Protein AF-A0A950MYF5-F1 (afdb_monomer)

Radius of gyration: 10.5 Å; Cα contacts (8 Å, |Δi|>4): 84; chains: 1; bounding box: 22×24×26 Å

Foldseek 3Di:
DVVQLVQQPDPNAADQVVCCVVVVDHFDPVLLVVCVVVVQWDQDPVRGIYGDPVNVVVSVVSVVSRRD

pLDDT: mean 80.44, std 8.88, range [60.66, 93.69]

Solvent-accessible surface area (backbone atoms only — not comparable to full-atom values): 3919 Å² total; per-residue (Å²): 110,70,69,59,53,53,27,39,70,36,96,80,23,32,47,65,70,60,44,26,73,73,71,76,46,82,64,56,68,66,58,54,49,51,36,34,75,73,48,30,31,45,72,48,100,87,64,22,41,29,52,30,87,73,21,54,88,43,42,70,58,53,48,54,64,55,70,107

Mean predicted aligned error: 5.41 Å

Nearest PDB structures (foldseek):
  8ip9-assembly1_ra  TM=5.899E-01  e=3.259E-02  Triticum aestivum
  2fxa-assembly3_A  TM=7.638E-01  e=2.392E-01  B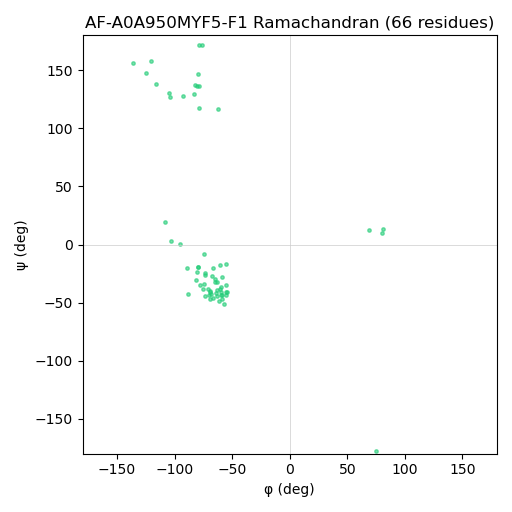acillus subtilis
  6zmt-assembly1_U  TM=6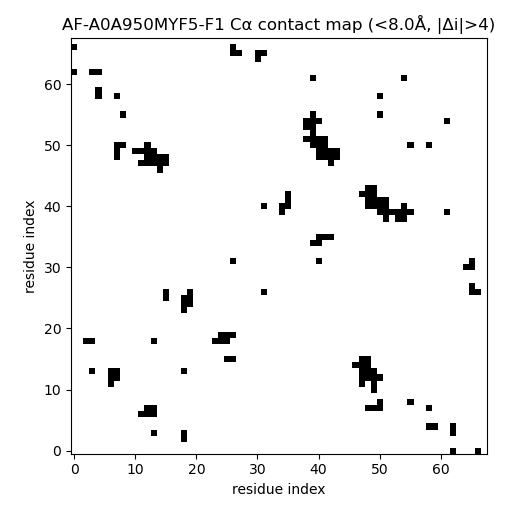.601E-01  e=1.584E-01  Homo sapiens
  7jqc-assembly1_U  TM=6.263E-01  e=3.150E-01  Oryctolagus cuniculus
  5hso-assembly1_C  TM=5.694E-01  e=4.441E-01  Mycobacterium tuberculosis H37Rv

Sequence (68 aa):
DEFLLMGLRLSEGVDPRAFEKVSGRLIDPDRIRSLIEDGFLERDERGRIRVTAMGAPLLDTVVADVAA

Secondary structure (DSSP, 8-state):
-HHHHHHHHSTT-B-HHHHHHHHS-PPPHHHHHHHHHTTSEEE-TTS-EEE-TTTGGGHHHHHHHH--

Structure (mmCIF, N/CA/C/O backbone):
data_AF-A0A950MYF5-F1
#
_entry.id   AF-A0A950MYF5-F1
#
loop_
_atom_site.group_PDB
_atom_site.id
_atom_site.type_symbol
_atom_site.label_atom_id
_atom_site.label_alt_id
_atom_site.label_comp_id
_atom_site.label_asym_id
_atom_site.label_entity_id
_atom_site.label_seq_id
_atom_site.pdbx_PDB_ins_code
_atom_site.Cartn_x
_atom_site.Cartn_y
_atom_site.Cartn_z
_atom_site.occupancy
_atom_site.B_iso_or_equiv
_atom_site.auth_seq_id
_atom_site.auth_comp_id
_atom_site.auth_asym_id
_atom_site.auth_atom_id
_atom_site.pdbx_PDB_model_num
ATOM 1 N N . ASP A 1 1 ? 1.480 5.464 8.480 1.00 60.66 1 ASP A N 1
ATOM 2 C CA . ASP A 1 1 ? 1.476 4.212 9.265 1.00 60.66 1 ASP A CA 1
ATOM 3 C C . ASP A 1 1 ? 2.779 3.444 9.127 1.00 60.66 1 ASP A C 1
ATOM 5 O O . ASP A 1 1 ? 3.081 2.940 8.052 1.00 60.66 1 ASP A O 1
ATOM 9 N N . GLU A 1 2 ? 3.544 3.339 10.214 1.00 65.56 2 GLU A N 1
ATOM 10 C CA . GLU A 1 2 ? 4.813 2.593 10.262 1.00 65.56 2 GLU A CA 1
ATOM 11 C C . GLU A 1 2 ? 4.603 1.089 9.997 1.00 65.56 2 GLU A C 1
ATOM 13 O O . GLU A 1 2 ? 5.403 0.464 9.312 1.00 65.56 2 GLU A O 1
ATOM 18 N N . PHE A 1 3 ? 3.458 0.529 10.410 1.00 64.62 3 PHE A N 1
ATOM 19 C CA . PHE A 1 3 ? 3.073 -0.860 10.127 1.00 64.62 3 PHE A CA 1
ATOM 20 C C . PHE A 1 3 ? 2.859 -1.148 8.632 1.00 64.62 3 PHE A C 1
ATOM 22 O O . PHE A 1 3 ? 3.292 -2.191 8.144 1.00 64.62 3 PHE A O 1
ATOM 29 N N . LEU A 1 4 ? 2.216 -0.231 7.895 1.00 66.44 4 LEU A N 1
ATOM 30 C CA . LEU A 1 4 ? 2.005 -0.383 6.450 1.00 66.44 4 LEU A CA 1
ATOM 31 C C . LEU A 1 4 ? 3.335 -0.245 5.696 1.00 66.44 4 LEU A C 1
ATOM 33 O O . LEU A 1 4 ? 3.642 -1.057 4.828 1.00 66.44 4 LEU A O 1
ATOM 37 N N . LEU A 1 5 ? 4.150 0.739 6.091 1.00 66.50 5 LEU A N 1
ATOM 38 C CA . LEU A 1 5 ? 5.500 0.963 5.568 1.00 66.50 5 LEU A CA 1
ATOM 39 C C . LEU A 1 5 ? 6.406 -0.253 5.777 1.00 66.50 5 LEU A C 1
ATOM 41 O O . LEU A 1 5 ? 7.075 -0.694 4.846 1.00 66.50 5 LEU A O 1
ATOM 45 N N . MET A 1 6 ? 6.411 -0.823 6.983 1.00 72.69 6 MET A N 1
ATOM 46 C CA . MET A 1 6 ? 7.210 -2.007 7.294 1.00 72.69 6 MET A CA 1
ATOM 47 C C . MET A 1 6 ? 6.693 -3.249 6.563 1.00 72.69 6 MET A C 1
ATOM 49 O O . MET A 1 6 ? 7.495 -3.995 6.008 1.00 72.69 6 MET A O 1
ATOM 53 N N . GLY A 1 7 ? 5.375 -3.460 6.508 1.00 68.81 7 GLY A N 1
ATOM 54 C CA . GLY A 1 7 ? 4.783 -4.627 5.854 1.00 68.81 7 GLY A CA 1
ATOM 55 C C . GLY A 1 7 ? 4.934 -4.628 4.329 1.00 68.81 7 GLY A C 1
ATOM 56 O O . GLY A 1 7 ? 5.233 -5.668 3.752 1.00 68.81 7 GLY A O 1
ATOM 57 N N . LEU A 1 8 ? 4.787 -3.474 3.668 1.00 65.88 8 LEU A N 1
ATOM 58 C CA . LEU A 1 8 ? 4.977 -3.356 2.215 1.00 65.88 8 LEU A CA 1
ATOM 59 C C . LEU A 1 8 ? 6.456 -3.418 1.805 1.00 65.88 8 LEU A C 1
ATOM 61 O O . LEU A 1 8 ? 6.762 -3.796 0.676 1.00 65.88 8 LEU A O 1
ATOM 65 N N . ARG A 1 9 ? 7.373 -3.067 2.717 1.00 65.19 9 ARG A N 1
ATOM 66 C CA . ARG A 1 9 ? 8.827 -3.174 2.518 1.00 65.19 9 ARG A CA 1
ATOM 67 C C . ARG A 1 9 ? 9.355 -4.597 2.718 1.00 65.19 9 ARG A C 1
ATOM 69 O O . ARG A 1 9 ? 10.452 -4.909 2.256 1.00 65.19 9 ARG A O 1
ATOM 76 N N . LEU A 1 10 ? 8.599 -5.460 3.398 1.00 61.25 10 LEU A N 1
ATOM 77 C CA . LEU A 1 10 ? 8.895 -6.886 3.486 1.00 61.25 10 LEU A CA 1
ATOM 78 C C . LEU A 1 10 ? 8.418 -7.589 2.216 1.00 61.25 10 LEU A C 1
ATOM 80 O O . LEU A 1 10 ? 7.292 -7.396 1.766 1.00 61.25 10 LEU A O 1
ATOM 84 N N . SER A 1 11 ? 9.245 -8.492 1.684 1.00 61.88 11 SER A N 1
ATOM 85 C CA . SER A 1 11 ? 8.887 -9.314 0.523 1.00 61.88 11 SER A CA 1
ATOM 86 C C . SER A 1 11 ? 7.598 -10.120 0.718 1.00 61.88 11 SER A C 1
ATOM 88 O O . SER A 1 11 ? 7.051 -10.590 -0.269 1.00 61.88 11 SER A O 1
ATOM 90 N N . GLU A 1 12 ? 7.100 -10.304 1.942 1.00 71.62 12 GLU A N 1
ATOM 91 C CA . GLU A 1 12 ? 5.845 -11.016 2.218 1.00 71.62 12 GLU A CA 1
ATOM 92 C C . GLU A 1 12 ? 4.570 -10.185 1.980 1.00 71.62 12 GLU A C 1
ATOM 94 O O . GLU A 1 12 ? 3.504 -10.776 1.805 1.00 71.62 12 GLU A O 1
ATOM 99 N N . GLY A 1 13 ? 4.664 -8.849 1.940 1.00 82.56 13 GLY A N 1
ATOM 100 C CA . GLY A 1 13 ? 3.515 -7.952 1.788 1.00 82.56 13 GLY A CA 1
ATOM 101 C C . GLY A 1 13 ? 2.640 -7.788 3.035 1.00 82.56 13 GLY A C 1
ATOM 102 O O . GLY A 1 13 ? 2.897 -8.345 4.102 1.00 82.56 13 GLY A O 1
ATOM 103 N N . VAL A 1 14 ? 1.563 -7.017 2.880 1.00 84.06 14 VAL A N 1
ATOM 104 C CA . VAL A 1 14 ? 0.557 -6.725 3.909 1.00 84.06 14 VAL A CA 1
ATOM 105 C C . VAL A 1 14 ? -0.719 -7.515 3.646 1.00 84.06 14 VAL A C 1
ATOM 107 O O . VAL A 1 14 ? -1.279 -7.459 2.554 1.00 84.06 14 VAL A O 1
ATOM 110 N N . ASP A 1 15 ? -1.233 -8.199 4.668 1.00 85.75 15 ASP A N 1
ATOM 111 C CA . ASP A 1 15 ? -2.627 -8.653 4.679 1.00 85.75 15 ASP A CA 1
ATOM 112 C C . ASP A 1 15 ? -3.540 -7.464 5.051 1.00 85.75 15 ASP A C 1
ATOM 114 O O . ASP A 1 15 ? -3.430 -6.954 6.173 1.00 85.75 15 ASP A O 1
ATOM 118 N N . PRO A 1 16 ? -4.456 -7.025 4.162 1.00 81.38 16 PRO A N 1
ATOM 119 C CA . PRO A 1 16 ? -5.371 -5.915 4.434 1.00 81.38 16 PRO A CA 1
ATOM 120 C C . PRO A 1 16 ? -6.213 -6.108 5.700 1.00 81.38 16 PRO A C 1
ATOM 122 O O . PRO A 1 16 ? -6.476 -5.148 6.419 1.00 81.38 16 PRO A O 1
ATOM 125 N N . ARG A 1 17 ? -6.605 -7.351 6.011 1.00 82.94 17 ARG A N 1
ATOM 126 C CA . ARG A 1 17 ? -7.407 -7.667 7.203 1.00 82.94 17 ARG A CA 1
ATOM 127 C C . ARG A 1 17 ? -6.575 -7.608 8.476 1.00 82.94 17 ARG A C 1
ATOM 129 O O . ARG A 1 17 ? -7.090 -7.266 9.539 1.00 82.94 17 ARG A O 1
ATOM 136 N N . ALA A 1 18 ? -5.300 -7.983 8.395 1.00 82.56 18 ALA A N 1
ATOM 137 C CA . ALA A 1 18 ? -4.382 -7.842 9.518 1.00 82.56 18 ALA A CA 1
ATOM 138 C C . ALA A 1 18 ? -4.077 -6.363 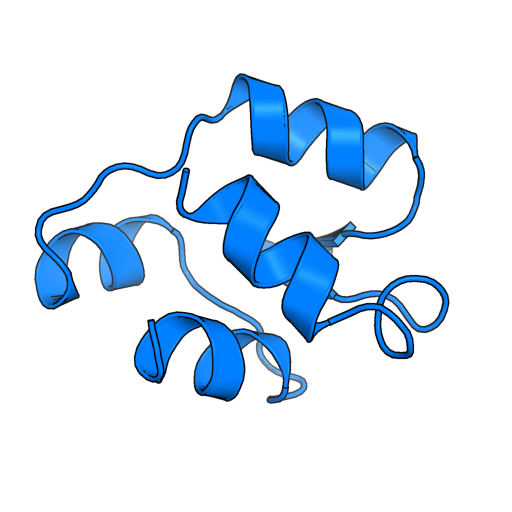9.778 1.00 82.56 18 ALA A C 1
ATOM 140 O O . ALA A 1 18 ? -4.076 -5.944 10.934 1.00 82.56 18 ALA A O 1
ATOM 141 N N . PHE A 1 19 ? -3.893 -5.574 8.714 1.00 81.25 19 PHE A N 1
ATOM 142 C CA . PHE A 1 19 ? -3.735 -4.128 8.820 1.00 81.25 19 PHE A CA 1
ATOM 143 C C . PHE A 1 19 ? -4.933 -3.490 9.524 1.00 81.25 19 PHE A C 1
ATOM 145 O O . PHE A 1 19 ? -4.732 -2.812 10.524 1.00 81.25 19 PHE A O 1
ATOM 152 N N . GLU A 1 20 ? -6.159 -3.784 9.084 1.00 82.00 20 GLU A N 1
ATOM 153 C CA . GLU A 1 20 ? -7.382 -3.247 9.693 1.00 82.00 20 GLU A CA 1
ATOM 154 C C . GLU A 1 20 ? -7.471 -3.546 11.195 1.00 82.00 20 GLU A C 1
ATOM 156 O O . GLU A 1 20 ? -7.775 -2.664 11.995 1.00 82.00 20 GLU A O 1
ATOM 161 N N . LYS A 1 21 ? -7.140 -4.775 11.609 1.00 81.44 21 LYS A N 1
ATOM 162 C CA . LYS A 1 21 ? -7.156 -5.169 13.026 1.00 81.44 21 LYS A CA 1
ATOM 163 C C . LYS A 1 21 ? -6.129 -4.428 13.880 1.00 81.44 21 LYS A C 1
ATOM 165 O O . LYS A 1 21 ? -6.374 -4.236 15.067 1.00 81.44 21 LYS A O 1
ATOM 170 N N . VAL A 1 22 ? -4.977 -4.076 13.310 1.00 77.50 22 VAL A N 1
ATOM 171 C CA . VAL A 1 22 ? -3.878 -3.423 14.037 1.00 77.50 22 VAL A CA 1
ATOM 172 C C . VAL A 1 22 ? -4.034 -1.903 14.037 1.00 77.50 22 VAL A C 1
ATOM 174 O O . VAL A 1 22 ? -3.823 -1.273 15.070 1.00 77.50 22 VAL A O 1
ATOM 177 N N . SER A 1 23 ? -4.401 -1.308 12.900 1.00 76.56 23 SER A N 1
ATOM 178 C CA . SER A 1 23 ? -4.512 0.146 12.734 1.00 76.56 23 SER A CA 1
ATOM 179 C C . SER A 1 23 ? -5.900 0.690 13.084 1.00 76.56 23 SER A C 1
ATOM 181 O O . SER A 1 23 ? -6.044 1.889 13.325 1.00 76.56 23 SER A O 1
ATOM 183 N N . GLY A 1 24 ?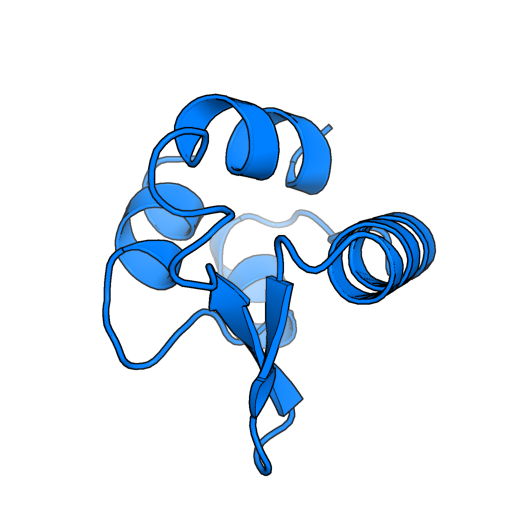 -6.929 -0.165 13.090 1.00 79.94 24 GLY A N 1
ATOM 184 C CA . GLY A 1 24 ? -8.330 0.245 13.195 1.00 79.94 24 GLY A CA 1
ATOM 185 C C . GLY A 1 24 ? -8.841 0.990 11.957 1.00 79.94 24 GLY A C 1
ATOM 186 O O . GLY A 1 24 ? -9.896 1.619 12.024 1.00 79.94 24 GLY A O 1
ATOM 187 N N . ARG A 1 25 ? -8.091 0.967 10.847 1.00 79.19 25 ARG A N 1
ATOM 188 C CA . ARG A 1 25 ? -8.423 1.659 9.597 1.00 79.19 25 ARG A CA 1
ATOM 189 C C . ARG A 1 25 ? -8.640 0.668 8.467 1.00 79.19 25 ARG A C 1
ATOM 191 O O . ARG A 1 25 ? -7.867 -0.271 8.289 1.00 79.19 25 ARG A O 1
ATOM 198 N N . LEU A 1 26 ? -9.665 0.932 7.670 1.00 80.19 26 LEU A N 1
ATOM 199 C CA . LEU A 1 26 ? -9.914 0.215 6.429 1.00 80.19 26 LEU A CA 1
ATOM 200 C C . LEU A 1 26 ? -9.052 0.807 5.317 1.00 80.19 26 LEU A C 1
ATOM 202 O O . LEU A 1 26 ? -8.956 2.023 5.190 1.00 80.19 26 LEU A O 1
ATOM 206 N N . ILE A 1 27 ? -8.457 -0.063 4.509 1.00 81.50 27 ILE A N 1
ATOM 207 C CA . ILE A 1 27 ? -7.860 0.340 3.238 1.00 81.50 27 ILE A CA 1
ATOM 208 C C . ILE A 1 27 ? -8.975 0.380 2.198 1.00 81.50 27 ILE A C 1
ATOM 210 O O . ILE A 1 27 ? -9.704 -0.606 2.052 1.00 81.50 27 ILE A O 1
ATOM 214 N N . ASP A 1 28 ? -9.076 1.479 1.456 1.00 86.44 28 ASP A N 1
ATOM 215 C CA . ASP A 1 28 ? -10.034 1.592 0.362 1.00 86.44 28 ASP A CA 1
ATOM 216 C C . ASP A 1 28 ? -9.729 0.539 -0.735 1.00 86.44 28 ASP A C 1
ATOM 218 O O . ASP A 1 28 ? -8.650 0.555 -1.347 1.00 86.44 28 ASP A O 1
ATOM 222 N N . PRO A 1 29 ? -10.652 -0.409 -0.998 1.00 85.31 29 PRO A N 1
ATOM 223 C CA . PRO A 1 29 ? -10.452 -1.437 -2.011 1.00 85.31 29 PRO A CA 1
ATOM 224 C C . PRO A 1 29 ? -10.356 -0.872 -3.433 1.00 85.31 29 PRO A C 1
ATOM 226 O O . PRO A 1 29 ? -9.664 -1.472 -4.262 1.00 85.31 29 PRO A O 1
ATOM 229 N N . ASP A 1 30 ? -11.007 0.257 -3.721 1.00 89.50 30 ASP A N 1
ATOM 230 C CA . ASP A 1 30 ? -10.942 0.905 -5.029 1.00 89.50 30 ASP A CA 1
ATOM 231 C C . ASP A 1 30 ? -9.564 1.537 -5.242 1.00 89.50 30 ASP A C 1
ATOM 233 O O . ASP A 1 30 ? -8.986 1.391 -6.321 1.00 89.50 30 ASP A O 1
ATOM 237 N N . ARG A 1 31 ? -8.978 2.125 -4.190 1.00 86.44 31 ARG A N 1
ATOM 238 C CA . ARG A 1 31 ? -7.611 2.662 -4.226 1.00 86.44 31 ARG A CA 1
ATOM 239 C C . ARG A 1 31 ? -6.569 1.578 -4.477 1.00 86.44 31 ARG A C 1
ATOM 241 O O . ARG A 1 31 ? -5.692 1.741 -5.323 1.00 86.44 31 ARG A O 1
ATOM 248 N N . ILE A 1 32 ? -6.698 0.443 -3.789 1.00 87.81 32 ILE A N 1
ATOM 249 C CA . ILE A 1 32 ? -5.841 -0.726 -4.024 1.00 87.81 32 ILE A CA 1
ATOM 250 C C . ILE A 1 32 ? -5.959 -1.204 -5.469 1.00 87.81 32 ILE A C 1
ATOM 252 O O . ILE A 1 32 ? -4.942 -1.516 -6.082 1.00 87.81 32 ILE A O 1
ATOM 256 N N . ARG A 1 33 ? -7.177 -1.268 -6.019 1.00 90.62 33 ARG A N 1
ATOM 257 C CA . ARG A 1 33 ? -7.379 -1.682 -7.410 1.00 90.62 33 ARG A CA 1
ATOM 258 C C . ARG A 1 33 ? -6.671 -0.735 -8.377 1.00 90.62 33 ARG A C 1
ATOM 260 O O . ARG A 1 33 ? -5.919 -1.230 -9.208 1.00 90.62 33 ARG A O 1
ATOM 267 N N . SER A 1 34 ? -6.836 0.580 -8.234 1.00 90.19 34 SER A N 1
ATOM 268 C CA . SER A 1 34 ? -6.166 1.552 -9.110 1.00 90.19 34 SER A CA 1
ATOM 269 C C . SER A 1 34 ? -4.642 1.445 -9.044 1.00 90.19 34 SER A C 1
ATOM 271 O O . SER A 1 34 ? -3.988 1.384 -10.074 1.00 90.19 34 SER A O 1
ATOM 273 N N . LEU A 1 35 ? -4.063 1.302 -7.850 1.00 89.12 35 LEU A N 1
ATOM 274 C CA . LEU A 1 35 ? -2.612 1.137 -7.699 1.00 89.12 35 LEU A CA 1
ATOM 275 C C . LEU A 1 35 ? -2.080 -0.192 -8.267 1.00 89.12 35 LEU A C 1
ATOM 277 O O . LEU A 1 35 ? -0.910 -0.272 -8.645 1.00 89.12 35 LEU A O 1
ATOM 281 N N . ILE A 1 36 ? -2.913 -1.237 -8.315 1.00 91.94 36 ILE A N 1
ATOM 282 C CA . ILE A 1 36 ? -2.589 -2.492 -9.007 1.00 91.94 36 ILE A CA 1
ATOM 283 C C . ILE A 1 36 ? -2.661 -2.300 -10.526 1.00 91.94 36 ILE A C 1
ATOM 285 O O . ILE A 1 36 ? -1.768 -2.755 -11.236 1.00 91.94 36 ILE A O 1
ATOM 289 N N . GLU A 1 37 ? -3.695 -1.621 -11.023 1.00 93.69 37 GLU A N 1
ATOM 290 C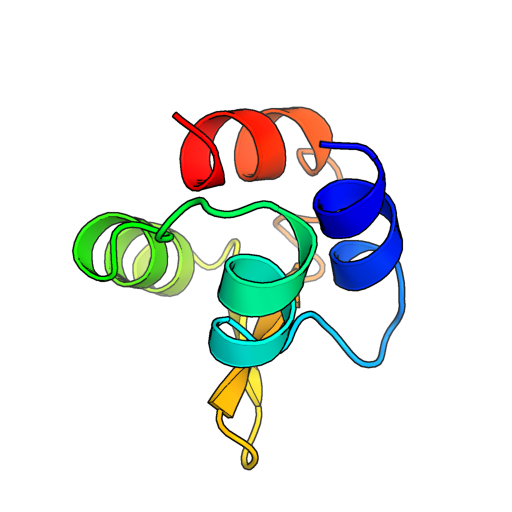 CA . GLU A 1 37 ? -3.858 -1.298 -12.448 1.00 93.69 37 GLU A CA 1
ATOM 291 C C . GLU A 1 37 ? -2.704 -0.426 -12.969 1.00 93.69 37 GLU A C 1
ATOM 293 O O . GLU A 1 37 ? -2.190 -0.678 -14.059 1.00 93.69 37 GLU A O 1
ATOM 298 N N . ASP A 1 38 ? -2.228 0.516 -12.152 1.00 91.69 38 ASP A N 1
ATOM 299 C CA . ASP A 1 38 ? -1.062 1.361 -12.431 1.00 91.69 38 ASP A CA 1
ATOM 300 C C . ASP A 1 38 ? 0.282 0.612 -12.293 1.00 91.69 38 ASP A C 1
ATOM 302 O O . ASP A 1 38 ? 1.338 1.141 -12.643 1.00 91.69 38 ASP A O 1
ATOM 306 N N . GLY A 1 39 ? 0.272 -0.628 -11.788 1.00 89.81 39 GLY A N 1
ATOM 307 C CA . GLY A 1 39 ? 1.455 -1.482 -11.653 1.00 89.81 39 GLY A CA 1
ATOM 308 C C . GLY A 1 39 ? 2.335 -1.187 -10.436 1.00 89.81 39 GLY A C 1
ATOM 309 O O . GLY A 1 39 ? 3.433 -1.739 -10.330 1.00 89.81 39 GLY A O 1
ATOM 310 N N . PHE A 1 40 ? 1.883 -0.350 -9.499 1.00 89.38 40 PHE A N 1
ATOM 311 C CA . PHE A 1 40 ? 2.611 -0.034 -8.266 1.00 89.38 40 PHE A CA 1
ATOM 312 C C . PHE A 1 40 ? 2.441 -1.099 -7.182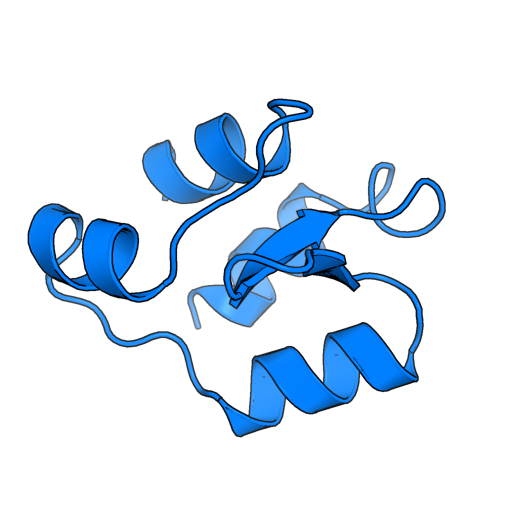 1.00 89.38 40 PHE A C 1
ATOM 314 O O . PHE A 1 40 ? 3.355 -1.317 -6.380 1.00 89.38 40 PHE A O 1
ATOM 321 N N . LEU A 1 41 ? 1.289 -1.769 -7.166 1.00 89.88 41 LEU A N 1
ATOM 322 C CA . LEU A 1 41 ? 0.972 -2.851 -6.243 1.00 89.88 41 LEU A CA 1
ATOM 323 C C . LEU A 1 41 ? 0.657 -4.148 -6.990 1.00 89.88 41 LEU A C 1
ATOM 325 O O . LEU A 1 41 ? 0.245 -4.148 -8.145 1.00 89.88 41 LEU A O 1
ATOM 329 N N . GLU A 1 42 ? 0.795 -5.266 -6.294 1.00 91.25 42 GLU A N 1
ATOM 330 C CA . GLU A 1 42 ? 0.319 -6.570 -6.747 1.00 91.25 42 GLU A CA 1
ATOM 331 C C . GLU A 1 42 ? -0.378 -7.315 -5.604 1.00 91.25 42 GLU A C 1
ATOM 333 O O . GLU A 1 42 ? -0.131 -7.056 -4.420 1.00 91.25 42 GLU A O 1
ATOM 338 N N . ARG A 1 43 ? -1.263 -8.249 -5.967 1.00 90.88 43 ARG A N 1
ATOM 339 C CA . ARG A 1 43 ? -1.881 -9.203 -5.039 1.00 90.88 43 ARG A CA 1
ATOM 340 C C . ARG A 1 43 ? -1.232 -10.568 -5.200 1.00 90.88 43 ARG A C 1
ATOM 342 O O . ARG A 1 43 ? -1.193 -11.090 -6.311 1.00 90.88 43 ARG A O 1
ATOM 349 N N . ASP A 1 44 ? -0.761 -11.146 -4.099 1.00 87.00 44 ASP A N 1
ATOM 350 C CA . ASP A 1 44 ? -0.285 -12.530 -4.096 1.00 87.00 44 ASP A CA 1
ATOM 351 C C . ASP A 1 44 ? -1.459 -13.534 -4.115 1.00 87.00 44 ASP A C 1
ATOM 353 O O . ASP A 1 44 ? -2.628 -13.177 -3.945 1.00 87.00 44 ASP A O 1
ATOM 357 N N . GLU A 1 45 ? -1.146 -14.821 -4.283 1.00 85.25 45 GLU A N 1
ATOM 358 C CA . GLU A 1 45 ? -2.134 -15.915 -4.289 1.00 85.25 45 GLU A CA 1
ATOM 359 C C . GLU A 1 45 ? -2.916 -16.046 -2.968 1.00 85.25 45 GLU A C 1
ATOM 361 O O . GLU A 1 45 ? -3.973 -16.674 -2.921 1.00 85.25 45 GLU A O 1
ATOM 366 N N . ARG A 1 46 ? -2.404 -15.459 -1.881 1.00 85.19 46 ARG A N 1
ATOM 367 C CA . ARG A 1 46 ? -3.027 -15.439 -0.551 1.00 85.19 46 ARG A CA 1
ATOM 368 C C . ARG A 1 46 ? -3.848 -14.166 -0.317 1.00 85.19 46 ARG A C 1
ATOM 370 O O . ARG A 1 46 ? -4.432 -14.019 0.754 1.00 85.19 46 ARG A O 1
ATOM 377 N N . GLY A 1 47 ? -3.916 -13.266 -1.300 1.00 85.38 47 GLY A N 1
ATOM 378 C CA . GLY A 1 47 ? -4.638 -11.999 -1.232 1.00 85.38 47 GLY A CA 1
ATOM 379 C C . GLY A 1 47 ? -3.891 -10.877 -0.505 1.00 85.38 47 GLY A C 1
ATOM 380 O O . GLY A 1 47 ? -4.507 -9.858 -0.186 1.00 85.38 47 GLY A O 1
ATOM 381 N N . ARG A 1 48 ? -2.590 -11.036 -0.237 1.00 88.00 48 ARG A N 1
ATOM 382 C CA . ARG A 1 48 ? -1.750 -9.994 0.366 1.00 88.00 48 ARG A CA 1
ATOM 383 C C . ARG A 1 48 ? -1.318 -8.976 -0.673 1.00 88.00 48 ARG A C 1
ATOM 385 O O . ARG A 1 48 ? -1.093 -9.312 -1.831 1.00 88.00 48 ARG A O 1
ATOM 392 N N . ILE A 1 49 ? -1.190 -7.734 -0.232 1.00 88.69 49 ILE A N 1
ATOM 393 C CA . ILE A 1 49 ? -0.774 -6.594 -1.042 1.00 88.69 49 ILE A CA 1
ATOM 394 C C . ILE A 1 49 ? 0.733 -6.427 -0.923 1.00 88.69 49 ILE A C 1
ATOM 396 O O . ILE A 1 49 ? 1.266 -6.332 0.183 1.00 88.69 49 ILE A O 1
ATOM 400 N N . ARG A 1 50 ? 1.421 -6.364 -2.058 1.00 88.94 50 ARG A N 1
ATOM 401 C CA . ARG A 1 50 ? 2.870 -6.154 -2.134 1.00 88.94 50 ARG A CA 1
ATOM 402 C C . ARG A 1 50 ? 3.158 -4.956 -3.016 1.00 88.94 50 ARG A C 1
ATOM 404 O O . ARG A 1 50 ? 2.428 -4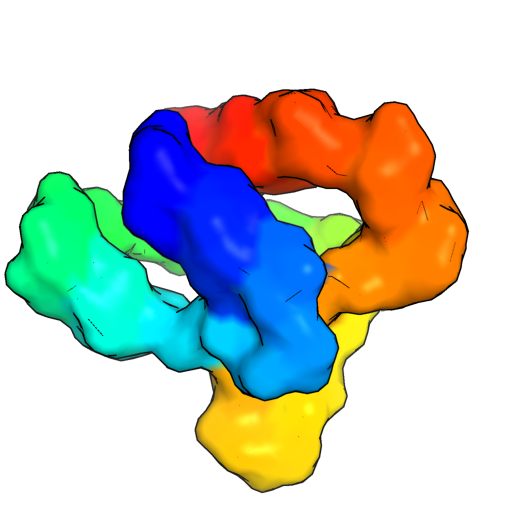.712 -3.974 1.00 88.94 50 ARG A O 1
ATOM 411 N N . VAL A 1 51 ? 4.223 -4.225 -2.702 1.00 88.50 51 VAL A N 1
ATOM 412 C CA . VAL A 1 51 ? 4.738 -3.208 -3.619 1.00 88.50 51 VAL A CA 1
ATOM 413 C C . VAL A 1 51 ? 5.545 -3.895 -4.718 1.00 88.50 51 VAL A C 1
ATOM 415 O O . VAL A 1 51 ? 6.329 -4.806 -4.445 1.00 88.50 51 VAL A O 1
ATOM 418 N N . THR A 1 52 ? 5.352 -3.477 -5.964 1.00 88.38 52 THR A N 1
ATOM 419 C CA . THR A 1 52 ? 6.153 -3.978 -7.085 1.00 88.38 52 THR A CA 1
ATOM 420 C C . THR A 1 52 ? 7.517 -3.283 -7.116 1.00 88.38 52 THR A C 1
ATOM 422 O O . THR A 1 52 ? 7.755 -2.285 -6.429 1.00 88.38 52 THR A O 1
ATOM 425 N N . ALA A 1 53 ? 8.421 -3.752 -7.981 1.00 87.19 53 ALA A N 1
ATOM 426 C CA . ALA A 1 53 ? 9.684 -3.056 -8.236 1.00 87.19 53 ALA A CA 1
ATOM 427 C C . ALA A 1 53 ? 9.480 -1.620 -8.764 1.00 87.19 53 ALA A C 1
ATOM 429 O O . ALA A 1 53 ? 10.324 -0.759 -8.523 1.00 87.19 53 ALA A O 1
ATOM 430 N N 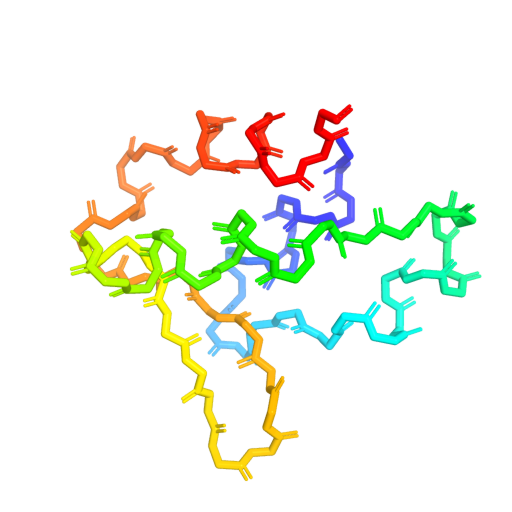. MET A 1 54 ? 8.362 -1.357 -9.452 1.00 86.12 54 MET A N 1
ATOM 431 C CA . MET A 1 54 ? 8.003 -0.025 -9.944 1.00 86.12 54 MET A CA 1
ATOM 432 C C . MET A 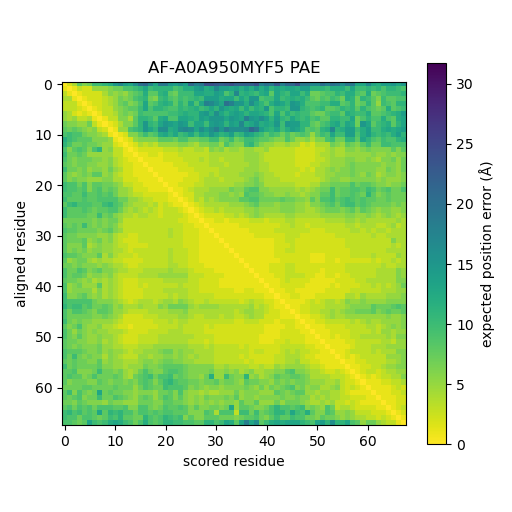1 54 ? 7.505 0.888 -8.817 1.00 86.12 54 MET A C 1
ATOM 434 O O . MET A 1 54 ? 7.829 2.071 -8.810 1.00 86.12 54 MET A O 1
ATOM 438 N N . GLY A 1 55 ? 6.742 0.350 -7.859 1.00 84.88 55 GLY A N 1
ATOM 439 C CA . GLY A 1 55 ? 6.224 1.115 -6.720 1.00 84.88 55 GLY A CA 1
ATOM 440 C C . GLY A 1 55 ? 7.223 1.320 -5.584 1.00 84.88 55 GLY A C 1
ATOM 441 O O . GLY A 1 55 ? 7.097 2.288 -4.840 1.00 84.88 55 GLY A O 1
ATOM 442 N N . ALA A 1 56 ? 8.242 0.464 -5.456 1.00 83.38 56 ALA A N 1
ATOM 443 C CA . ALA A 1 56 ? 9.209 0.526 -4.358 1.00 83.38 56 ALA A CA 1
ATOM 444 C C . ALA A 1 56 ? 9.934 1.887 -4.202 1.00 83.38 56 ALA A C 1
ATOM 446 O O . ALA A 1 56 ? 10.075 2.338 -3.064 1.00 83.38 56 ALA A O 1
ATOM 447 N N . PRO A 1 57 ? 10.358 2.592 -5.275 1.00 83.94 57 PRO A N 1
ATOM 448 C CA . PRO A 1 57 ? 10.951 3.929 -5.160 1.00 83.94 57 PRO A CA 1
ATOM 449 C C . PRO A 1 57 ? 9.973 5.007 -4.668 1.00 83.94 57 PRO A C 1
ATOM 451 O O . PRO A 1 57 ? 10.411 6.050 -4.194 1.00 83.94 57 PRO A O 1
ATOM 454 N N . LEU A 1 58 ? 8.665 4.766 -4.789 1.00 81.44 58 LEU A N 1
ATOM 455 C CA . LEU A 1 58 ? 7.583 5.676 -4.404 1.00 81.44 58 LEU A CA 1
ATOM 456 C C . LEU A 1 58 ? 6.836 5.183 -3.157 1.00 81.44 58 LEU A C 1
ATOM 458 O O . LEU A 1 58 ? 5.706 5.601 -2.915 1.00 81.44 58 LEU A O 1
ATOM 462 N N . LEU A 1 59 ? 7.445 4.290 -2.368 1.00 76.88 59 LEU A N 1
ATOM 463 C CA . LEU A 1 59 ? 6.773 3.593 -1.272 1.00 76.88 59 LEU A CA 1
ATOM 464 C C . LEU A 1 59 ? 6.097 4.548 -0.280 1.00 76.88 59 LEU A C 1
ATOM 466 O O . LEU A 1 59 ? 4.972 4.284 0.131 1.00 76.88 59 LEU A O 1
ATOM 470 N N . ASP A 1 60 ? 6.736 5.669 0.059 1.00 75.25 60 ASP A N 1
ATOM 471 C CA . ASP A 1 60 ? 6.157 6.666 0.967 1.00 75.25 60 ASP A CA 1
ATOM 472 C C . ASP A 1 60 ? 4.882 7.298 0.388 1.00 75.25 60 ASP A C 1
ATOM 474 O O . ASP A 1 60 ? 3.900 7.495 1.104 1.00 75.25 60 ASP A O 1
ATOM 478 N N . THR A 1 61 ? 4.864 7.564 -0.922 1.00 78.75 61 THR A N 1
ATOM 479 C CA . THR A 1 61 ? 3.688 8.080 -1.633 1.00 78.75 61 THR A CA 1
ATOM 480 C C . THR A 1 61 ? 2.595 7.025 -1.718 1.00 78.75 61 THR A C 1
ATOM 482 O O . THR A 1 61 ? 1.454 7.318 -1.385 1.00 78.75 61 THR A O 1
ATOM 485 N N . VAL A 1 62 ? 2.938 5.789 -2.091 1.00 72.62 62 VAL A N 1
ATOM 486 C CA . VAL A 1 62 ? 1.990 4.666 -2.160 1.00 72.62 62 VAL A CA 1
ATOM 487 C C . VAL A 1 62 ? 1.368 4.398 -0.787 1.00 72.62 62 VAL A C 1
ATOM 489 O O . VAL A 1 62 ? 0.168 4.182 -0.681 1.00 72.62 62 VAL A O 1
ATOM 492 N N . VAL A 1 63 ? 2.152 4.464 0.291 1.00 73.31 63 VAL A N 1
ATOM 493 C CA . VAL A 1 63 ? 1.656 4.299 1.665 1.00 73.31 63 VAL A CA 1
ATOM 494 C C . VAL A 1 63 ? 0.731 5.439 2.070 1.00 73.31 63 VAL A C 1
ATOM 496 O O . VAL A 1 63 ? -0.316 5.176 2.657 1.00 73.31 63 VAL A O 1
ATOM 499 N N . ALA A 1 64 ? 1.110 6.687 1.787 1.00 76.88 64 ALA A N 1
ATOM 500 C CA . ALA A 1 64 ? 0.275 7.846 2.096 1.00 76.88 64 ALA A CA 1
ATOM 501 C C . ALA A 1 64 ? -1.078 7.764 1.383 1.00 76.88 64 ALA A C 1
ATOM 503 O O . ALA A 1 64 ? -2.101 8.120 1.949 1.00 76.88 64 ALA A O 1
ATOM 504 N N . ASP A 1 65 ? -1.066 7.246 0.165 1.00 73.31 65 ASP A N 1
ATOM 505 C CA . ASP A 1 65 ? -2.216 7.125 -0.709 1.00 73.31 65 ASP A CA 1
ATOM 506 C C . ASP A 1 65 ? -3.142 5.949 -0.348 1.00 73.31 65 ASP A C 1
ATOM 508 O O . ASP A 1 65 ? -4.359 6.064 -0.428 1.00 73.31 65 ASP A O 1
ATOM 512 N N . VAL A 1 66 ? -2.573 4.834 0.118 1.00 70.12 66 VAL A N 1
ATOM 513 C CA . VAL A 1 66 ? -3.317 3.676 0.648 1.00 70.12 66 VAL A CA 1
ATOM 514 C C . VAL A 1 66 ? -3.910 3.954 2.037 1.00 70.12 66 VAL A C 1
ATOM 516 O O . VAL A 1 66 ? -4.890 3.316 2.417 1.00 70.12 66 VAL A O 1
ATOM 519 N N . ALA A 1 67 ? -3.308 4.866 2.809 1.00 69.00 67 ALA A N 1
ATOM 520 C CA . ALA A 1 67 ? -3.712 5.191 4.181 1.00 69.00 67 ALA A CA 1
ATOM 521 C C . ALA A 1 67 ? -4.503 6.508 4.326 1.00 69.00 67 ALA A C 1
ATOM 523 O O . ALA A 1 67 ? -4.786 6.899 5.466 1.00 69.00 67 ALA A O 1
ATOM 524 N N . ALA A 1 68 ? -4.795 7.189 3.213 1.00 67.94 68 ALA A N 1
ATOM 525 C CA . ALA A 1 68 ? -5.645 8.380 3.144 1.00 67.94 68 ALA A CA 1
ATOM 526 C C . ALA A 1 68 ? -7.124 8.019 3.341 1.00 67.94 68 ALA A C 1
ATOM 528 O O . ALA A 1 68 ? -7.813 8.805 4.032 1.00 67.94 68 ALA A O 1
#